Protein AF-A0A3M3FVP3-F1 (afdb_monomer_lite)

Structure (mmCIF, N/CA/C/O backbone):
data_AF-A0A3M3FVP3-F1
#
_entry.id   AF-A0A3M3FVP3-F1
#
loop_
_atom_site.group_PDB
_atom_site.id
_atom_site.type_symbol
_atom_site.label_atom_id
_atom_site.label_alt_id
_atom_site.label_comp_id
_atom_site.label_asym_id
_atom_site.label_entity_id
_atom_site.label_seq_id
_atom_site.pdbx_PDB_ins_code
_atom_site.Cartn_x
_atom_site.Cartn_y
_atom_site.Cartn_z
_atom_site.occupancy
_atom_site.B_iso_or_equiv
_atom_site.auth_seq_id
_atom_site.auth_comp_id
_atom_site.auth_asym_id
_atom_site.auth_atom_id
_atom_site.pdbx_PDB_model_num
ATOM 1 N N . MET A 1 1 ? -6.858 -2.277 14.474 1.00 76.00 1 MET A N 1
ATOM 2 C CA . MET A 1 1 ? -7.352 -2.657 13.133 1.00 76.00 1 MET A CA 1
ATOM 3 C C . MET A 1 1 ? -6.744 -4.002 12.764 1.00 76.00 1 MET A C 1
ATOM 5 O O . MET A 1 1 ? -5.556 -4.151 13.023 1.00 76.00 1 MET A O 1
ATOM 9 N N . PRO A 1 2 ? -7.512 -4.967 12.226 1.00 86.44 2 PRO A N 1
ATOM 10 C CA . PRO A 1 2 ? -6.976 -6.272 11.826 1.00 86.44 2 PRO A CA 1
ATOM 11 C C . PRO A 1 2 ? -5.949 -6.157 10.693 1.00 86.44 2 PRO A C 1
ATOM 13 O O . PRO A 1 2 ? -6.139 -5.346 9.784 1.00 86.44 2 PRO A O 1
ATOM 16 N N . LEU A 1 3 ? -4.902 -6.986 10.730 1.00 90.19 3 LEU A N 1
ATOM 17 C CA . LEU A 1 3 ? -3.815 -7.005 9.741 1.00 90.19 3 LEU A CA 1
ATOM 18 C C . LEU A 1 3 ? -4.333 -7.221 8.316 1.00 90.19 3 LEU A C 1
ATOM 20 O O . LEU A 1 3 ? -4.003 -6.465 7.410 1.00 90.19 3 LEU A O 1
ATOM 24 N N . GLU A 1 4 ? -5.199 -8.211 8.136 1.00 93.25 4 GLU A N 1
ATOM 25 C CA . GLU A 1 4 ? -5.827 -8.547 6.856 1.00 93.25 4 GLU A CA 1
ATOM 2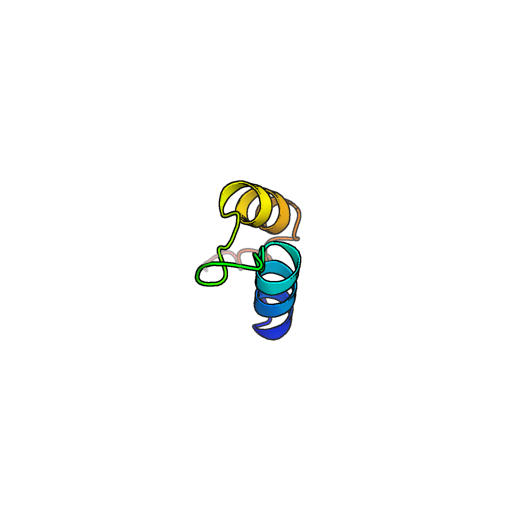6 C C . GLU A 1 4 ? -6.586 -7.377 6.213 1.00 93.25 4 GLU A C 1
ATOM 28 O O . GLU A 1 4 ? -6.562 -7.207 4.995 1.00 93.25 4 GLU A O 1
ATOM 33 N N . LYS A 1 5 ? -7.175 -6.493 7.025 1.00 91.94 5 LYS A N 1
ATOM 34 C CA . LYS A 1 5 ? -7.836 -5.284 6.522 1.00 91.94 5 LYS A CA 1
ATOM 35 C C . LYS A 1 5 ? -6.830 -4.226 6.063 1.00 91.94 5 LYS A C 1
ATOM 37 O O . LYS A 1 5 ? -7.090 -3.535 5.083 1.00 91.94 5 LYS A O 1
ATOM 42 N N . VAL A 1 6 ? -5.683 -4.118 6.741 1.00 93.19 6 VAL A N 1
ATOM 43 C CA . VAL A 1 6 ? -4.570 -3.263 6.289 1.00 93.19 6 VAL A CA 1
ATOM 44 C C . VAL A 1 6 ? -4.049 -3.780 4.951 1.00 93.19 6 VAL A C 1
ATOM 46 O O . VAL A 1 6 ? -3.883 -3.007 4.013 1.00 93.19 6 VAL A O 1
ATOM 49 N N . GLN A 1 7 ? -3.833 -5.093 4.861 1.00 96.44 7 GLN A N 1
ATOM 50 C CA . GLN A 1 7 ? -3.273 -5.741 3.684 1.00 96.44 7 GLN A CA 1
ATOM 51 C C . GLN A 1 7 ? -4.167 -5.535 2.456 1.00 96.44 7 GLN A C 1
ATOM 53 O O . GLN A 1 7 ? -3.683 -5.093 1.420 1.00 96.44 7 GLN A O 1
ATOM 58 N N . ALA A 1 8 ? -5.484 -5.712 2.604 1.00 96.44 8 ALA A N 1
ATOM 59 C CA . ALA A 1 8 ? -6.440 -5.452 1.530 1.00 96.44 8 ALA A CA 1
ATOM 60 C C . ALA A 1 8 ? -6.396 -3.998 1.021 1.00 96.44 8 ALA A C 1
ATOM 62 O O . ALA A 1 8 ? -6.510 -3.756 -0.181 1.00 96.44 8 ALA A O 1
ATOM 63 N N . LEU A 1 9 ? -6.204 -3.020 1.915 1.00 96.81 9 LEU A N 1
ATOM 64 C CA . LEU A 1 9 ? -6.059 -1.618 1.519 1.00 96.81 9 LEU A CA 1
ATOM 65 C C . LEU A 1 9 ? -4.734 -1.349 0.804 1.00 96.81 9 LEU A C 1
ATOM 67 O O . LEU A 1 9 ? -4.714 -0.569 -0.146 1.00 96.81 9 LEU A O 1
ATOM 71 N N . ILE A 1 10 ? -3.644 -1.988 1.229 1.00 97.31 10 ILE A N 1
ATOM 72 C CA . ILE A 1 10 ? -2.354 -1.894 0.540 1.00 97.31 10 ILE A CA 1
ATOM 73 C C . ILE A 1 10 ? -2.489 -2.456 -0.876 1.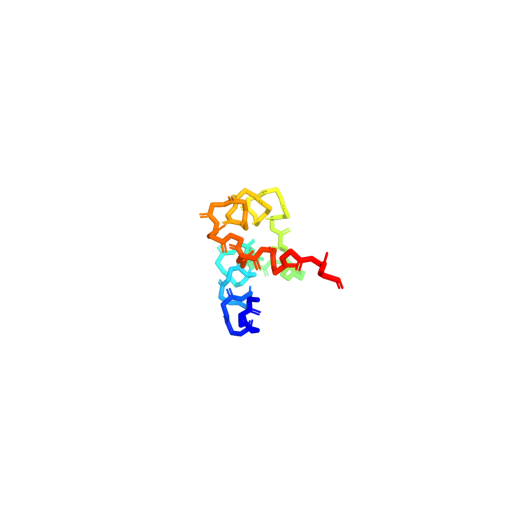00 97.31 10 ILE A C 1
ATOM 75 O O . ILE A 1 10 ? -2.120 -1.775 -1.832 1.00 97.31 10 ILE A O 1
ATOM 79 N N . ASP A 1 11 ? -3.078 -3.641 -1.032 1.00 98.00 11 ASP A N 1
ATOM 80 C CA . ASP A 1 11 ? -3.249 -4.278 -2.339 1.00 98.00 11 ASP A CA 1
ATOM 81 C C . ASP A 1 11 ? -4.144 -3.453 -3.273 1.00 98.00 11 ASP A C 1
ATOM 83 O O . ASP A 1 11 ? -3.776 -3.226 -4.425 1.00 98.00 11 ASP A O 1
ATOM 87 N N . ALA A 1 12 ? -5.260 -2.915 -2.767 1.00 97.94 12 ALA A N 1
ATOM 88 C CA . ALA A 1 12 ? -6.163 -2.058 -3.540 1.00 97.94 12 ALA A CA 1
ATOM 89 C C . ALA A 1 12 ? -5.513 -0.742 -4.010 1.00 97.94 12 ALA A C 1
ATOM 91 O O . ALA A 1 12 ? -5.933 -0.172 -5.015 1.00 97.94 12 ALA A O 1
ATOM 92 N N . ASN A 1 13 ? -4.493 -0.257 -3.295 1.00 98.31 13 ASN A N 1
ATOM 93 C CA . ASN A 1 13 ? -3.774 0.978 -3.619 1.00 98.31 13 ASN A CA 1
ATOM 94 C C . ASN A 1 13 ? -2.393 0.720 -4.248 1.00 98.31 13 ASN A C 1
ATOM 96 O O . ASN A 1 13 ? -1.620 1.663 -4.434 1.00 98.31 13 ASN A O 1
ATOM 100 N N . THR A 1 14 ? -2.067 -0.532 -4.581 1.00 98.5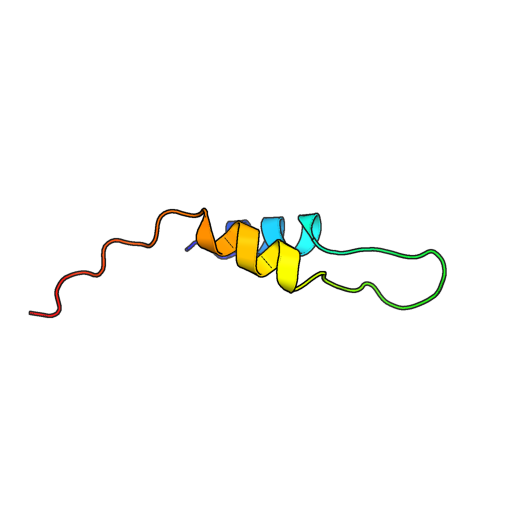0 14 THR A N 1
ATOM 101 C CA . THR A 1 14 ? -0.806 -0.898 -5.233 1.00 98.50 14 THR A CA 1
ATOM 102 C C . THR A 1 14 ? -0.978 -0.954 -6.743 1.00 98.50 14 THR A C 1
ATOM 104 O O . THR A 1 14 ? -1.754 -1.746 -7.274 1.00 98.50 14 THR A O 1
ATOM 107 N N . GLN A 1 15 ? -0.186 -0.163 -7.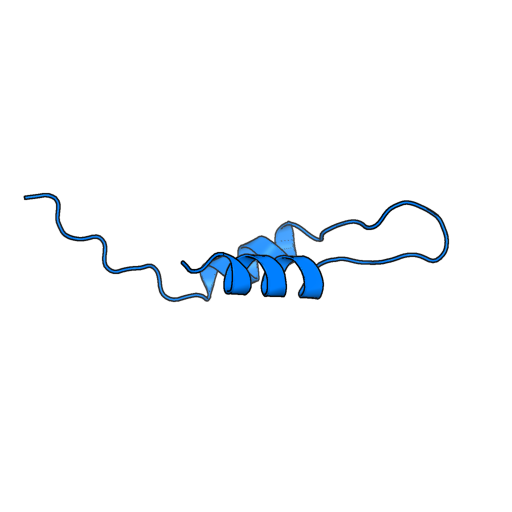458 1.00 97.94 15 GLN A N 1
ATOM 108 C CA . GLN A 1 15 ? -0.054 -0.256 -8.904 1.00 97.94 15 GLN A CA 1
ATOM 109 C C . GLN A 1 15 ? 1.030 -1.272 -9.263 1.00 97.94 15 GLN A C 1
ATOM 111 O O . GLN A 1 15 ? 2.121 -1.275 -8.690 1.00 97.94 15 GLN A O 1
ATOM 116 N N . ARG A 1 16 ? 0.727 -2.134 -10.235 1.00 97.56 16 ARG A N 1
ATOM 117 C CA . ARG A 1 16 ? 1.641 -3.158 -10.757 1.00 97.56 16 ARG A CA 1
ATOM 118 C C . ARG A 1 16 ? 1.919 -2.858 -12.234 1.00 97.56 16 ARG A C 1
ATOM 120 O O . ARG A 1 16 ? 1.187 -3.355 -13.089 1.00 97.56 16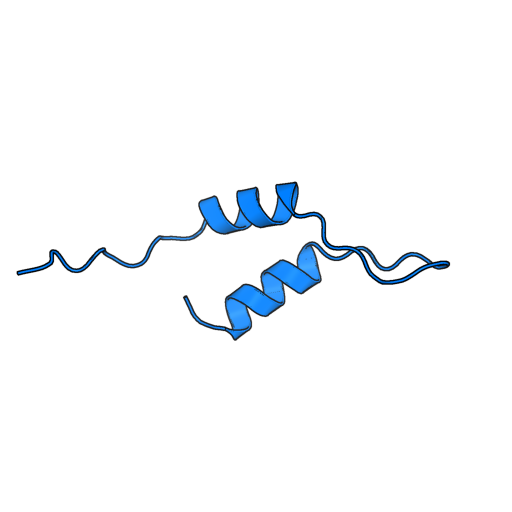 ARG A O 1
ATOM 127 N N . PRO A 1 17 ? 2.888 -1.978 -12.542 1.00 96.25 17 PRO A N 1
ATOM 128 C CA . PRO A 1 17 ? 3.221 -1.645 -13.922 1.00 96.25 17 PRO A CA 1
ATOM 129 C C . PRO A 1 17 ? 3.858 -2.845 -14.638 1.00 96.25 17 PRO A C 1
ATOM 131 O O . PRO A 1 17 ? 4.415 -3.735 -14.001 1.00 96.25 17 PRO A O 1
ATOM 134 N N . LEU A 1 18 ? 3.810 -2.848 -15.975 1.00 97.19 18 LEU A N 1
ATOM 135 C CA . LEU A 1 18 ? 4.479 -3.875 -16.788 1.00 97.19 18 LEU A CA 1
ATOM 136 C C . LEU A 1 18 ? 6.010 -3.832 -16.629 1.00 97.19 18 LEU A C 1
ATOM 138 O O . LEU A 1 18 ? 6.671 -4.857 -16.753 1.00 97.19 18 LEU A O 1
ATOM 142 N N . ILE A 1 19 ? 6.564 -2.649 -16.349 1.00 97.00 19 ILE A N 1
ATOM 143 C CA . ILE A 1 19 ? 7.990 -2.419 -16.111 1.00 97.00 19 ILE A CA 1
ATOM 144 C C . ILE A 1 19 ? 8.160 -1.728 -14.758 1.00 97.00 19 ILE A C 1
ATOM 146 O O . ILE A 1 19 ? 7.546 -0.690 -14.510 1.00 97.00 19 ILE A O 1
ATOM 150 N N . GLY A 1 20 ? 9.033 -2.284 -13.918 1.00 95.56 20 GLY A N 1
ATOM 151 C CA . GLY A 1 20 ? 9.349 -1.771 -12.584 1.00 95.56 20 GLY A CA 1
ATOM 152 C C . GLY A 1 20 ? 8.673 -2.546 -11.444 1.00 95.56 20 GLY A C 1
ATOM 153 O O . GLY A 1 20 ? 7.846 -3.426 -11.688 1.00 95.56 20 GLY A O 1
ATOM 154 N N . PRO A 1 21 ? 9.055 -2.264 -10.185 1.00 98.06 21 PRO A N 1
ATOM 155 C CA . PRO A 1 21 ? 8.452 -2.906 -9.024 1.00 98.06 21 PRO A CA 1
ATOM 156 C C . PRO A 1 21 ? 7.023 -2.388 -8.776 1.00 98.06 21 PRO A C 1
ATOM 158 O O . PRO A 1 21 ? 6.672 -1.297 -9.230 1.00 98.06 21 PRO A O 1
ATOM 161 N N . PRO A 1 22 ? 6.196 -3.127 -8.015 1.00 97.88 22 PRO A N 1
ATOM 162 C CA . PRO A 1 22 ? 4.930 -2.610 -7.513 1.00 97.88 22 PRO A CA 1
ATOM 163 C C . PRO A 1 22 ? 5.133 -1.345 -6.671 1.00 97.88 22 PRO A C 1
ATOM 165 O O . PRO A 1 22 ? 6.074 -1.268 -5.879 1.00 97.88 22 PRO A O 1
ATOM 168 N N . VAL A 1 23 ? 4.231 -0.375 -6.811 1.00 97.81 23 VAL A N 1
ATOM 169 C CA . VAL A 1 23 ? 4.290 0.898 -6.079 1.00 97.81 23 VAL A CA 1
ATOM 170 C C . VAL A 1 23 ? 2.946 1.172 -5.424 1.00 97.81 23 VAL A C 1
ATOM 172 O O . VAL A 1 23 ? 1.903 1.066 -6.062 1.00 97.81 23 VAL A O 1
ATOM 175 N N . VAL A 1 24 ? 2.965 1.544 -4.147 1.00 98.19 24 VAL A N 1
ATOM 176 C CA . VAL A 1 24 ? 1.756 1.897 -3.397 1.00 98.19 24 VAL A CA 1
ATOM 177 C C . VAL A 1 24 ? 1.479 3.391 -3.532 1.00 98.19 24 VAL A C 1
ATOM 179 O O . VAL A 1 24 ? 2.353 4.215 -3.256 1.00 98.19 24 VAL A O 1
ATOM 182 N N . ASN A 1 25 ? 0.246 3.761 -3.879 1.00 98.00 25 ASN A N 1
ATOM 183 C CA . ASN A 1 25 ? -0.210 5.142 -3.768 1.00 98.00 25 ASN A CA 1
ATOM 184 C C . ASN A 1 25 ? -0.526 5.470 -2.300 1.00 98.00 25 ASN A C 1
ATOM 186 O O . ASN A 1 25 ? -1.631 5.238 -1.808 1.00 98.00 25 ASN A O 1
ATOM 190 N N . VAL A 1 26 ? 0.460 6.028 -1.598 1.00 97.69 26 VAL A N 1
ATOM 191 C CA . VAL A 1 26 ? 0.350 6.353 -0.168 1.00 97.69 26 VAL A CA 1
ATOM 192 C C . VAL A 1 26 ? -0.688 7.434 0.138 1.00 97.69 26 VAL A C 1
ATOM 194 O O . VAL A 1 26 ? -1.289 7.405 1.207 1.00 97.69 26 VAL A O 1
ATOM 197 N N . LEU A 1 27 ? -0.949 8.362 -0.789 1.00 98.12 27 LEU A N 1
ATOM 198 C CA . LEU A 1 27 ? -1.975 9.387 -0.595 1.00 98.12 27 LEU A CA 1
ATOM 199 C C . LEU A 1 27 ? -3.371 8.752 -0.583 1.00 98.12 27 LEU A C 1
ATOM 201 O O . LEU A 1 27 ? -4.130 8.957 0.364 1.00 98.12 27 LEU A O 1
ATOM 205 N N . ALA A 1 28 ? -3.681 7.937 -1.594 1.00 97.88 28 ALA A N 1
ATOM 206 C CA . ALA A 1 28 ? -4.957 7.228 -1.687 1.00 97.88 28 ALA A CA 1
ATOM 207 C C . ALA A 1 28 ? -5.141 6.217 -0.539 1.00 97.88 28 ALA A C 1
ATOM 209 O O . ALA A 1 28 ? -6.228 6.118 0.044 1.00 97.88 28 ALA A O 1
ATOM 210 N N . LEU A 1 29 ? -4.060 5.537 -0.139 1.00 97.19 29 LEU A N 1
ATOM 211 C CA . LEU A 1 29 ? -4.051 4.664 1.033 1.00 97.19 29 LEU A CA 1
ATOM 212 C C . LEU A 1 29 ? -4.386 5.440 2.315 1.00 97.19 29 LEU A C 1
ATOM 214 O O . LEU A 1 29 ? -5.281 5.033 3.053 1.00 97.19 29 LEU A O 1
ATOM 218 N N . ASN A 1 30 ? -3.730 6.575 2.566 1.00 96.38 30 ASN A N 1
ATOM 219 C CA . ASN A 1 30 ? -3.982 7.396 3.754 1.00 96.38 30 ASN A CA 1
ATOM 220 C C . ASN A 1 30 ? -5.412 7.944 3.788 1.00 96.38 30 ASN A C 1
ATOM 222 O O . ASN A 1 30 ? -6.053 7.935 4.839 1.00 96.38 30 ASN A O 1
ATOM 226 N N . MET A 1 31 ? -5.944 8.366 2.638 1.00 97.25 31 MET A N 1
ATOM 227 C CA . MET A 1 31 ? -7.348 8.764 2.532 1.00 97.25 31 MET A CA 1
ATOM 228 C C . MET A 1 31 ? -8.281 7.611 2.907 1.00 97.25 31 MET A C 1
ATOM 230 O O . MET A 1 31 ? -9.202 7.818 3.692 1.00 97.25 31 MET A O 1
ATOM 234 N N . SER A 1 32 ? -8.013 6.402 2.402 1.00 95.19 32 SER A N 1
ATOM 235 C CA . SER A 1 32 ? -8.805 5.200 2.697 1.00 95.19 32 SER A CA 1
ATOM 236 C C . SER A 1 32 ? -8.747 4.819 4.179 1.00 95.19 32 SER A C 1
ATOM 238 O O . SER A 1 32 ? -9.771 4.485 4.772 1.00 95.19 32 SER A O 1
ATOM 240 N N . LEU A 1 33 ? -7.568 4.916 4.798 1.00 93.38 33 LEU A N 1
ATOM 241 C CA . LEU A 1 33 ? -7.373 4.661 6.227 1.00 93.38 33 LEU A CA 1
ATOM 242 C C . LEU A 1 33 ? -8.165 5.643 7.098 1.00 93.38 33 LEU A C 1
ATOM 244 O O . LEU A 1 33 ? -8.771 5.224 8.081 1.00 93.38 33 LEU A O 1
ATOM 248 N N . ASN A 1 34 ? -8.224 6.919 6.712 1.00 92.88 34 ASN A N 1
ATOM 249 C CA . ASN A 1 34 ? -8.973 7.946 7.442 1.00 92.88 34 ASN A CA 1
ATOM 250 C C . ASN A 1 34 ? -10.499 7.758 7.382 1.00 92.88 34 ASN A C 1
ATOM 252 O O . ASN A 1 34 ? -11.204 8.316 8.218 1.00 92.88 34 ASN A O 1
ATOM 256 N N . GLN A 1 35 ? -11.015 6.993 6.413 1.00 91.00 35 GLN A N 1
ATOM 257 C CA . GLN A 1 35 ? -12.443 6.648 6.346 1.00 91.00 35 GLN A CA 1
ATOM 258 C C . GLN A 1 35 ? -12.814 5.482 7.270 1.00 91.00 35 GLN A C 1
ATOM 260 O O . GLN A 1 35 ? -13.996 5.194 7.466 1.00 91.00 35 GLN A O 1
ATOM 265 N N . LEU A 1 36 ? -11.827 4.762 7.809 1.00 88.38 36 LEU A N 1
ATOM 266 C CA . LEU A 1 36 ? -12.105 3.643 8.691 1.00 88.38 36 LEU A CA 1
ATOM 267 C C . LEU A 1 36 ? -12.487 4.141 10.087 1.00 88.38 36 LEU A C 1
ATOM 269 O O . LEU A 1 36 ? -11.870 5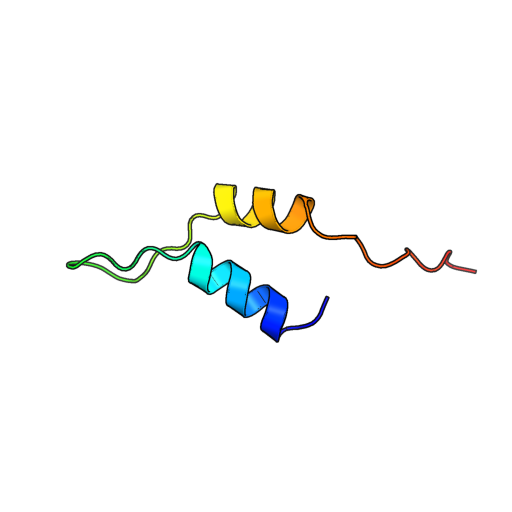.077 10.596 1.00 88.38 36 LEU A O 1
ATOM 273 N N . PRO A 1 37 ? -13.447 3.477 10.757 1.00 82.81 37 PRO A N 1
ATOM 274 C CA . PRO A 1 37 ? -13.705 3.731 12.161 1.00 82.81 37 PRO A CA 1
ATOM 275 C C . PRO A 1 37 ? -12.426 3.494 12.961 1.00 82.81 37 PRO A C 1
ATOM 277 O O . PRO A 1 37 ? -11.908 2.372 13.027 1.00 82.81 37 PRO A O 1
ATOM 280 N N . SER A 1 38 ? -11.916 4.556 13.575 1.00 70.31 38 SER A N 1
ATOM 281 C CA . SER A 1 38 ? -10.901 4.451 14.612 1.00 70.31 38 SER A CA 1
ATOM 282 C C . SER A 1 38 ? -11.447 3.547 15.712 1.00 70.31 38 SER A C 1
ATOM 284 O O . SER A 1 38 ? -12.609 3.679 16.102 1.00 70.31 38 SER A O 1
ATOM 286 N N . ALA A 1 39 ? -10.626 2.629 16.231 1.00 68.38 39 ALA A N 1
ATOM 287 C CA . ALA A 1 39 ? -11.000 1.924 17.452 1.00 68.38 39 ALA A CA 1
ATOM 288 C C . ALA A 1 39 ? -11.374 2.969 18.520 1.00 68.38 39 ALA A C 1
ATOM 290 O O . ALA A 1 39 ? -10.709 4.015 18.569 1.00 68.38 39 ALA A O 1
ATOM 291 N N . PRO A 1 40 ? -12.407 2.731 19.355 1.00 60.22 40 PRO A N 1
ATOM 292 C CA . PRO A 1 40 ? -12.652 3.599 20.491 1.00 60.22 40 PRO A CA 1
ATOM 293 C C . PRO A 1 40 ? -11.338 3.694 21.256 1.00 60.22 40 PRO A C 1
ATOM 295 O O . PRO A 1 40 ? -10.734 2.685 21.628 1.00 60.22 40 PRO A O 1
ATOM 298 N N . ARG A 1 41 ? -10.844 4.924 21.397 1.00 62.00 41 ARG A N 1
ATOM 299 C CA . ARG A 1 41 ? -9.746 5.230 22.299 1.00 62.00 41 ARG A CA 1
ATOM 300 C C . ARG A 1 41 ? -10.314 4.862 23.659 1.00 62.00 41 ARG A C 1
ATOM 302 O O . ARG A 1 41 ? -11.110 5.629 24.189 1.00 62.00 41 ARG A O 1
ATOM 309 N N . ASN A 1 42 ? -10.027 3.656 24.154 1.00 56.94 42 ASN A N 1
ATOM 310 C CA . ASN A 1 42 ? -10.295 3.328 25.545 1.00 56.94 42 ASN A CA 1
ATOM 311 C C . ASN A 1 42 ? -9.680 4.485 26.320 1.00 56.94 42 ASN A C 1
ATOM 313 O O . ASN A 1 42 ? -8.468 4.701 26.228 1.00 56.94 42 ASN A O 1
ATOM 317 N N . ALA A 1 43 ? -10.547 5.304 26.919 1.00 57.84 43 ALA A N 1
ATOM 318 C CA . ALA A 1 43 ? -10.150 6.388 27.784 1.00 57.84 43 ALA A CA 1
ATOM 319 C C . ALA A 1 43 ? -9.159 5.768 28.761 1.00 57.84 43 ALA A C 1
ATOM 321 O O . ALA A 1 43 ? -9.507 4.826 29.473 1.00 57.84 43 ALA A O 1
ATOM 322 N N . GLN A 1 44 ? -7.903 6.194 28.659 1.00 52.25 44 GLN A N 1
ATOM 323 C CA . GLN A 1 44 ? -6.863 5.828 29.600 1.00 52.25 44 GLN A CA 1
ATOM 324 C C . GLN A 1 44 ? -7.382 6.276 30.971 1.00 52.25 44 GLN A C 1
ATOM 326 O O . GLN A 1 44 ? -7.476 7.476 31.224 1.00 52.25 44 GLN A O 1
ATOM 331 N N . LEU A 1 45 ? -7.848 5.302 31.758 1.00 43.00 45 LEU A N 1
ATOM 332 C CA . LEU A 1 45 ? -8.034 5.400 33.202 1.00 43.00 45 LEU A CA 1
ATOM 333 C C . LEU A 1 45 ? -6.656 5.338 33.858 1.00 43.00 45 LEU A C 1
ATOM 335 O O . LEU A 1 45 ? -5.847 4.493 33.406 1.00 43.00 45 LEU A O 1
#

Organism: Pseudomonas savastanoi pv. glycinea (NCBI:txid318)

Sequence (45 aa):
MPLEKVQALIDANTQRPLIGPPVVNVLALNMSLNQLPSAPRNAQL

Foldseek 3Di:
DDPVVLVVLQVVQWDDDPDDHIDGPVVSSVVVVVPDDDDPPPPDD

Radius of gyration: 14.14 Å; chains: 1; bounding box: 23×18×50 Å

pLDDT: mean 88.47, std 14.84, range [43.0, 98.5]

Secondary structure (DSSP, 8-state):
--HHHHHHHHHHTEE--SSS--EE-HHHHHHHHHTSPPPP-----

InterPro domains:
  IPR003820 Potassium-transporting ATPase C chain [PF02669] (2-34)